Protein AF-A0AAW6YL88-F1 (afdb_monomer)

Secondary structure (DSSP, 8-state):
-PPTT-EEEEEPSEEEEETTEEEEEE--EEEETT--------TTSSHHHHHHHHHTT-SSEEE-TT-------S--TT--TTS-HHHHHHTT-SS-HHHHHHHHHT-

Solvent-accessible surface area (backbone atoms only — not comparable to full-atom values): 7083 Å² total; per-residue (Å²): 132,85,58,72,69,42,72,47,35,36,36,50,59,48,76,46,66,57,97,90,37,83,63,48,72,49,67,67,44,76,46,38,39,89,68,85,85,85,90,83,76,63,87,90,57,41,65,68,54,50,56,51,35,54,69,72,64,69,58,61,62,52,66,46,90,88,65,83,78,88,81,88,70,94,64,71,84,83,62,54,87,92,48,56,74,63,58,62,46,61,76,79,45,94,64,56,66,73,56,52,51,53,57,62,74,71,110

Organism: NCBI:txid197614

Nearest PDB structures (foldseek):
  7nhn-assembly1_0  TM=8.762E-01  e=2.486E-05  Listeria monocytogenes EGD-e
  7nhl-assembly1_0  TM=8.661E-01  e=5.567E-04  Staphylococcus haemolyticus
  3j5s-assembly1_D  TM=6.961E-01  e=9.904E-02  Escherichia coli str. K-12 substr. MG1655
  8edw-assembly1_A  TM=5.441E-01  e=1.948E+00  Homo sapiens
  8zp7-assembly1_D  TM=2.245E-01  e=3.972E+00  Candidatus Cloacimonetes bacterium ADurb.Bin088

Foldseek 3Di:
DDDWFAWQWWFAWDFDDDPNDTLDTDHIDIDTPPDDDDDDDDPSSCPVVVLVCVQVVVTDTDGDPPDDDDDDDPDPPQDDPVDDPLVSAVVPDPDDSVVVVVVVVVD

Radius of gyration: 17.44 Å; Cα contacts (8 Å, |Δi|>4): 99; chains: 1; bounding box: 44×28×47 Å

Sequence (107 aa):
AVKAGKTLLRLEAGEVHVDGRLLFTFPEFKLQAGAKVAIQGRNQAGKTTFLSQLFHRQLPGYYMENLNIGYFRQNFDQLHLNKSILENISEESLQSDDLIHRVLAAL

pLDDT: mean 90.44, std 6.83, range [62.53, 97.62]

Structure (mmCIF, N/CA/C/O backbone):
data_AF-A0AAW6YL88-F1
#
_entry.id   AF-A0AAW6YL88-F1
#
loop_
_atom_site.group_PDB
_atom_site.id
_atom_site.type_symbol
_atom_site.label_atom_id
_atom_site.label_alt_id
_atom_site.label_comp_id
_atom_site.label_asym_id
_atom_site.label_entity_id
_atom_site.label_seq_id
_atom_site.pdbx_PDB_ins_code
_atom_site.Cartn_x
_atom_site.Cartn_y
_atom_site.Cartn_z
_atom_site.occupancy
_atom_site.B_iso_or_equiv
_atom_site.auth_seq_id
_atom_site.auth_comp_id
_atom_site.auth_asym_id
_atom_site.auth_atom_id
_atom_site.pdbx_PDB_model_num
ATOM 1 N N . ALA A 1 1 ? 9.941 -6.874 18.258 1.00 62.53 1 ALA A N 1
ATOM 2 C CA . ALA A 1 1 ? 9.992 -5.714 17.340 1.00 62.53 1 ALA A CA 1
ATOM 3 C C . ALA A 1 1 ? 10.974 -5.996 16.203 1.00 62.53 1 ALA A C 1
ATOM 5 O O . ALA A 1 1 ? 12.025 -6.578 16.458 1.00 62.53 1 ALA A O 1
ATOM 6 N N . VAL A 1 2 ? 10.642 -5.639 14.957 1.00 70.50 2 VAL A N 1
ATOM 7 C CA . VAL A 1 2 ? 11.568 -5.782 13.817 1.00 70.50 2 VAL A CA 1
ATOM 8 C C . VAL A 1 2 ? 12.695 -4.754 13.962 1.00 70.50 2 VAL A C 1
ATOM 10 O O . VAL A 1 2 ? 12.415 -3.572 14.143 1.00 70.50 2 VAL A O 1
ATOM 13 N N . LYS A 1 3 ? 13.963 -5.186 13.903 1.00 74.75 3 LYS A N 1
ATOM 14 C CA . LYS A 1 3 ? 15.117 -4.270 13.951 1.00 74.75 3 LYS A CA 1
ATOM 15 C C . LYS A 1 3 ? 15.085 -3.308 12.756 1.00 74.75 3 LYS A C 1
ATOM 17 O O . LYS A 1 3 ? 14.864 -3.747 11.625 1.00 74.75 3 LYS A O 1
ATOM 22 N N . ALA A 1 4 ? 15.341 -2.023 13.010 1.00 76.31 4 ALA A N 1
ATOM 23 C CA . ALA A 1 4 ? 15.482 -1.011 11.964 1.00 76.31 4 ALA A CA 1
ATOM 24 C C . ALA A 1 4 ? 16.528 -1.449 10.922 1.00 76.31 4 ALA A C 1
ATOM 26 O O . ALA A 1 4 ? 17.530 -2.080 11.263 1.00 76.31 4 ALA A O 1
ATOM 27 N N . GLY A 1 5 ? 16.264 -1.171 9.644 1.00 79.75 5 GLY A N 1
ATOM 28 C CA . GLY A 1 5 ? 17.145 -1.557 8.535 1.00 79.75 5 GLY A CA 1
ATOM 29 C C . GLY A 1 5 ? 16.957 -2.987 8.007 1.00 79.75 5 GLY A C 1
ATOM 30 O O . GLY A 1 5 ? 17.465 -3.300 6.926 1.00 79.75 5 GLY A O 1
ATOM 31 N N . LYS A 1 6 ? 16.180 -3.852 8.683 1.00 91.81 6 LYS A N 1
ATOM 32 C CA . LYS A 1 6 ? 15.816 -5.172 8.137 1.00 91.81 6 LYS A CA 1
ATOM 33 C C . LYS A 1 6 ? 14.961 -4.999 6.878 1.00 91.81 6 LYS A C 1
ATOM 35 O O . LYS A 1 6 ? 13.978 -4.262 6.898 1.00 91.81 6 LYS A O 1
ATOM 40 N N . THR A 1 7 ? 15.312 -5.689 5.796 1.00 94.75 7 THR A N 1
ATOM 41 C CA . THR A 1 7 ? 14.519 -5.704 4.556 1.00 94.75 7 THR A CA 1
ATOM 42 C C . THR A 1 7 ? 13.159 -6.349 4.808 1.00 94.75 7 THR A C 1
ATOM 44 O O . THR A 1 7 ? 13.106 -7.509 5.217 1.00 94.75 7 THR A O 1
ATOM 47 N N . LEU A 1 8 ? 12.076 -5.609 4.566 1.00 96.06 8 LEU A N 1
ATOM 48 C CA . LEU A 1 8 ? 10.700 -6.103 4.656 1.00 96.06 8 LEU A CA 1
ATOM 49 C C . LEU A 1 8 ? 10.255 -6.745 3.345 1.00 96.06 8 LEU A C 1
ATOM 51 O O . LEU A 1 8 ? 9.734 -7.859 3.350 1.00 96.06 8 LEU A O 1
ATOM 55 N N . LEU A 1 9 ? 10.512 -6.051 2.238 1.00 96.44 9 LEU A N 1
ATOM 56 C CA . LEU A 1 9 ? 10.257 -6.533 0.889 1.00 96.44 9 LEU A CA 1
ATOM 57 C C . LEU A 1 9 ? 11.291 -5.980 -0.092 1.00 96.44 9 LEU A C 1
ATOM 59 O O . LEU A 1 9 ? 11.887 -4.920 0.138 1.00 96.44 9 LEU A O 1
ATOM 63 N N . ARG A 1 10 ? 11.500 -6.721 -1.175 1.00 97.44 10 ARG A N 1
ATOM 64 C CA . ARG A 1 10 ? 12.283 -6.325 -2.344 1.00 97.44 10 ARG A CA 1
ATOM 65 C C . ARG A 1 10 ? 11.487 -6.725 -3.576 1.00 97.44 10 ARG A C 1
ATOM 67 O O . ARG A 1 10 ? 11.352 -7.914 -3.829 1.00 97.44 10 ARG A O 1
ATOM 74 N N . LEU A 1 11 ? 10.956 -5.747 -4.292 1.00 97.50 11 LEU A N 1
ATOM 75 C CA . LEU A 1 11 ? 10.261 -5.951 -5.555 1.00 97.50 11 LEU A CA 1
ATOM 76 C C . LEU A 1 11 ? 11.278 -5.959 -6.686 1.00 97.50 11 LEU A C 1
ATOM 78 O O . LEU A 1 11 ? 12.189 -5.129 -6.697 1.00 97.50 11 LEU A O 1
ATOM 82 N N . GLU A 1 12 ? 11.098 -6.869 -7.628 1.00 97.62 12 GLU A N 1
ATOM 83 C CA . GLU A 1 12 ? 11.824 -6.859 -8.894 1.00 97.62 12 GLU A CA 1
ATOM 84 C C . GLU A 1 12 ? 11.259 -5.770 -9.811 1.00 97.62 12 GLU A C 1
ATOM 86 O O . GLU A 1 12 ? 10.124 -5.328 -9.629 1.00 97.62 12 GLU A O 1
ATOM 91 N N . ALA A 1 13 ? 12.048 -5.311 -10.786 1.00 97.25 13 ALA A N 1
ATOM 92 C CA . ALA A 1 13 ? 11.530 -4.396 -11.800 1.00 97.25 13 ALA A CA 1
ATOM 93 C C . ALA A 1 13 ? 10.398 -5.078 -12.578 1.00 97.25 13 ALA A C 1
ATOM 95 O O . ALA A 1 13 ? 10.487 -6.263 -12.899 1.00 97.25 13 ALA A O 1
ATOM 96 N N . GLY A 1 14 ? 9.338 -4.337 -12.883 1.00 95.75 14 GLY A N 1
ATOM 97 C CA . GLY A 1 14 ? 8.150 -4.948 -13.454 1.00 95.75 14 GLY A CA 1
ATOM 98 C C . GLY A 1 14 ? 7.200 -3.976 -14.121 1.00 95.75 14 GLY A C 1
ATOM 99 O O . GLY A 1 14 ? 7.376 -2.754 -14.117 1.00 95.75 14 GLY A O 1
ATOM 100 N N . GLU A 1 15 ? 6.163 -4.568 -14.694 1.00 96.06 15 GLU A N 1
ATOM 101 C CA . GLU A 1 15 ? 5.130 -3.885 -15.453 1.00 96.06 15 GLU A CA 1
ATOM 102 C C . GLU A 1 15 ? 3.769 -4.219 -14.858 1.00 96.06 15 GLU A C 1
ATOM 104 O O . GLU A 1 15 ? 3.459 -5.381 -14.587 1.00 96.06 15 GLU A O 1
ATOM 109 N N . VAL A 1 16 ? 2.936 -3.201 -14.670 1.00 95.00 16 VAL A N 1
ATOM 110 C CA . VAL A 1 16 ? 1.564 -3.378 -14.205 1.00 95.00 16 VAL A CA 1
ATOM 111 C C . VAL A 1 16 ? 0.618 -3.141 -15.365 1.00 95.00 16 VAL A C 1
ATOM 113 O O . VAL A 1 16 ? 0.602 -2.062 -15.961 1.00 95.00 16 VAL A O 1
ATOM 116 N N . HIS A 1 17 ? -0.194 -4.154 -15.649 1.00 94.06 17 HIS A N 1
ATOM 117 C CA . HIS A 1 17 ? -1.221 -4.121 -16.679 1.00 94.06 17 HIS A CA 1
ATOM 118 C C . HIS A 1 17 ? -2.617 -4.080 -16.049 1.00 94.06 17 HIS A C 1
ATOM 120 O O . HIS A 1 17 ? -2.869 -4.738 -15.040 1.00 94.06 17 HIS A O 1
ATOM 126 N N . VAL A 1 18 ? -3.531 -3.325 -16.658 1.00 91.00 18 VAL A N 1
ATOM 127 C CA . VAL A 1 18 ? -4.965 -3.312 -16.329 1.00 91.00 18 VAL A CA 1
ATOM 128 C C . VAL A 1 18 ? -5.737 -3.443 -17.635 1.00 91.00 18 VAL A C 1
ATOM 130 O O . VAL A 1 18 ? -5.449 -2.724 -18.590 1.00 91.00 18 VAL A O 1
ATOM 133 N N . ASP A 1 19 ? -6.665 -4.398 -17.700 1.00 91.75 19 ASP A N 1
ATOM 134 C CA . ASP A 1 19 ? -7.459 -4.706 -18.900 1.00 91.75 19 ASP A CA 1
ATOM 135 C C . ASP A 1 19 ? -6.604 -4.897 -20.168 1.00 91.75 19 ASP A C 1
ATOM 137 O O . ASP A 1 19 ? -6.918 -4.411 -21.254 1.00 91.75 19 ASP A O 1
ATOM 141 N N . GLY A 1 20 ? -5.457 -5.569 -20.013 1.00 91.62 20 GLY A N 1
ATOM 142 C CA . GLY A 1 20 ? -4.511 -5.836 -21.101 1.00 91.62 20 GLY A CA 1
ATOM 143 C C . GLY A 1 20 ? -3.685 -4.629 -21.561 1.00 91.62 20 GLY A C 1
ATOM 144 O O . GLY A 1 20 ? -2.899 -4.759 -22.495 1.00 91.62 20 GLY A O 1
ATOM 145 N N . ARG A 1 21 ? -3.820 -3.460 -20.922 1.00 93.69 21 ARG A N 1
ATOM 146 C CA . ARG A 1 21 ? -3.034 -2.258 -21.233 1.00 93.69 21 ARG A CA 1
ATOM 147 C C . ARG A 1 21 ? -1.959 -2.026 -20.184 1.00 93.69 21 ARG A C 1
ATOM 149 O O . ARG A 1 21 ? -2.235 -2.125 -18.989 1.00 93.69 21 ARG A O 1
ATOM 156 N N . LEU A 1 22 ? -0.758 -1.667 -20.632 1.00 94.94 22 LEU A N 1
ATOM 157 C CA . LEU A 1 22 ? 0.313 -1.217 -19.747 1.00 94.94 22 LEU A CA 1
ATOM 158 C C . LEU A 1 22 ? -0.127 0.069 -19.035 1.00 94.94 22 LEU A C 1
ATOM 160 O O . LEU A 1 22 ? -0.388 1.083 -19.683 1.00 94.94 22 LEU A O 1
ATOM 164 N N . LEU A 1 23 ? -0.212 0.018 -17.707 1.00 95.56 23 LEU A N 1
ATOM 165 C CA . LEU A 1 23 ? -0.567 1.166 -16.877 1.00 95.56 23 LEU A CA 1
ATOM 166 C C . LEU A 1 23 ? 0.686 1.936 -16.443 1.00 95.56 23 LEU A C 1
ATOM 168 O O . LEU A 1 23 ? 0.723 3.159 -16.558 1.00 95.56 23 LEU A O 1
ATOM 172 N N . PHE A 1 24 ? 1.703 1.224 -15.950 1.00 95.19 24 PHE A N 1
ATOM 173 C CA . PHE A 1 24 ? 3.016 1.781 -15.618 1.00 95.19 24 PHE A CA 1
ATOM 174 C C . PHE A 1 24 ? 4.079 0.681 -15.500 1.00 95.19 24 PHE A C 1
ATOM 176 O O . PHE A 1 24 ? 3.768 -0.488 -15.262 1.00 95.19 24 PHE A O 1
ATOM 183 N N . THR A 1 25 ? 5.343 1.084 -15.601 1.00 95.81 25 THR A N 1
ATOM 184 C CA . THR A 1 25 ? 6.516 0.273 -15.254 1.00 95.81 25 THR A CA 1
ATOM 185 C C . THR A 1 25 ? 7.145 0.804 -13.970 1.00 95.81 25 THR A C 1
ATOM 187 O O . THR A 1 25 ? 7.031 1.994 -13.664 1.00 95.81 25 THR A O 1
ATOM 190 N N . PHE A 1 26 ? 7.830 -0.047 -13.213 1.00 95.00 26 PHE A N 1
ATOM 191 C CA . PHE A 1 26 ? 8.535 0.363 -12.000 1.00 95.00 26 PHE A CA 1
ATOM 192 C C . PHE A 1 26 ? 9.900 -0.334 -11.883 1.00 95.00 26 PHE A C 1
ATOM 194 O O . PHE A 1 26 ? 10.057 -1.461 -12.358 1.00 95.00 26 PHE A O 1
ATOM 201 N N . PRO A 1 27 ? 10.908 0.336 -11.293 1.00 96.00 27 PRO A N 1
ATOM 202 C CA . PRO A 1 27 ? 12.232 -0.245 -11.104 1.00 96.00 27 PRO A CA 1
ATOM 203 C C . PRO A 1 27 ? 12.244 -1.229 -9.931 1.00 96.00 27 PRO A C 1
ATOM 205 O O . PRO A 1 27 ? 11.283 -1.325 -9.169 1.00 96.00 27 PRO A O 1
ATOM 208 N N . GLU A 1 28 ? 13.379 -1.900 -9.732 1.00 96.94 28 GLU A N 1
ATOM 209 C CA . GLU A 1 28 ? 13.616 -2.638 -8.492 1.00 96.94 28 GLU A CA 1
ATOM 210 C C . GLU A 1 28 ? 13.430 -1.706 -7.281 1.00 96.94 28 GLU A C 1
ATOM 212 O O . GLU A 1 28 ? 13.948 -0.585 -7.248 1.00 96.94 28 GLU A O 1
ATOM 217 N N . PHE A 1 29 ? 12.688 -2.170 -6.277 1.00 94.69 29 PHE A N 1
ATOM 218 C CA . PHE A 1 29 ? 12.358 -1.379 -5.097 1.00 94.69 29 PHE A CA 1
ATOM 219 C C . PHE A 1 29 ? 12.571 -2.181 -3.820 1.00 94.69 29 PHE A C 1
ATOM 221 O O . PHE A 1 29 ? 12.109 -3.310 -3.689 1.00 94.69 29 PHE A O 1
ATOM 228 N N . LYS A 1 30 ? 13.225 -1.577 -2.828 1.00 96.12 30 LYS A N 1
ATOM 229 C CA . LYS A 1 30 ? 13.487 -2.199 -1.530 1.00 96.12 30 LYS A CA 1
ATOM 230 C C . LYS A 1 30 ? 12.891 -1.359 -0.411 1.00 96.12 30 LYS A C 1
ATOM 232 O O . LYS A 1 30 ? 13.201 -0.178 -0.287 1.00 96.12 30 LYS A O 1
ATOM 237 N N . LEU A 1 31 ? 12.115 -2.000 0.460 1.00 95.81 31 LEU A N 1
ATOM 238 C CA . LEU A 1 31 ? 11.568 -1.375 1.661 1.00 95.81 31 LEU A CA 1
ATOM 239 C C . LEU A 1 31 ? 12.194 -1.991 2.912 1.00 95.81 31 LEU A C 1
ATOM 241 O O . LEU A 1 31 ? 12.222 -3.213 3.081 1.00 95.81 31 LEU A O 1
ATOM 245 N N . GLN A 1 32 ? 12.684 -1.137 3.806 1.00 95.38 32 GLN A N 1
ATOM 246 C CA . GLN A 1 32 ? 13.284 -1.533 5.078 1.00 95.38 32 GLN A CA 1
ATOM 247 C C . GLN A 1 32 ? 12.397 -1.131 6.256 1.00 95.38 32 GLN A C 1
ATOM 249 O O . GLN A 1 32 ? 11.639 -0.164 6.191 1.00 95.38 32 GLN A O 1
ATOM 254 N N . ALA A 1 33 ? 12.513 -1.866 7.359 1.00 94.50 33 ALA A N 1
ATOM 255 C CA . ALA A 1 33 ? 11.798 -1.564 8.588 1.00 94.50 33 ALA A CA 1
ATOM 256 C C . ALA A 1 33 ? 12.151 -0.158 9.099 1.00 94.50 33 ALA A C 1
ATOM 258 O O . ALA A 1 33 ? 13.330 0.175 9.238 1.00 94.50 33 ALA A O 1
ATOM 259 N N . GLY A 1 34 ? 11.115 0.637 9.384 1.00 92.81 34 GLY A N 1
ATOM 260 C CA . GLY A 1 34 ? 11.226 2.034 9.815 1.00 92.81 34 GLY A CA 1
ATOM 261 C C . GLY A 1 34 ? 11.220 3.061 8.676 1.00 92.81 34 GLY A C 1
ATOM 262 O O . GLY A 1 34 ? 11.152 4.257 8.952 1.00 92.81 34 GLY A O 1
ATOM 263 N N . ALA A 1 35 ? 11.257 2.628 7.412 1.00 93.31 35 ALA A N 1
ATOM 264 C CA . ALA A 1 35 ? 11.194 3.539 6.275 1.00 93.31 35 ALA A CA 1
ATOM 265 C C . ALA A 1 35 ? 9.805 4.187 6.137 1.00 93.31 35 ALA A C 1
ATOM 267 O O . ALA A 1 35 ? 8.776 3.534 6.310 1.00 93.31 35 ALA A O 1
ATOM 268 N N . LYS A 1 36 ? 9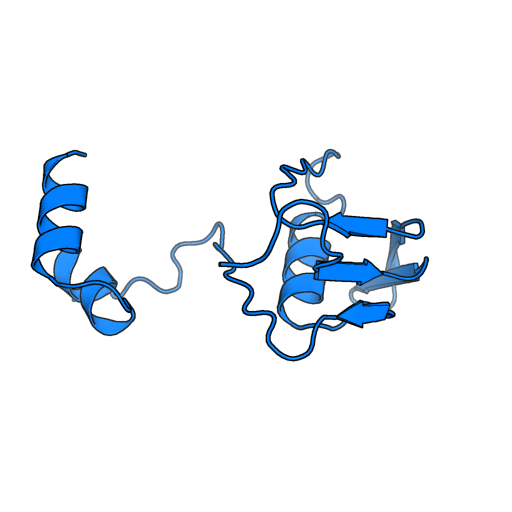.791 5.470 5.759 1.00 94.19 36 LYS A N 1
ATOM 269 C CA . LYS A 1 36 ? 8.598 6.201 5.316 1.00 94.19 36 LYS A CA 1
ATOM 270 C C . LYS A 1 36 ? 8.778 6.519 3.838 1.00 94.19 36 LYS A C 1
ATOM 272 O O . LYS A 1 36 ? 9.745 7.182 3.475 1.00 94.19 36 LYS A O 1
ATOM 277 N N . VAL A 1 37 ? 7.879 6.022 2.995 1.00 93.25 37 VAL A N 1
ATOM 278 C CA . VAL A 1 37 ? 7.981 6.145 1.536 1.00 93.25 37 VAL A CA 1
ATOM 279 C C . VAL A 1 37 ? 6.737 6.838 1.003 1.00 93.25 37 VAL A C 1
ATOM 281 O O . VAL A 1 37 ? 5.623 6.506 1.402 1.00 93.25 37 VAL A O 1
ATOM 284 N N . ALA A 1 38 ? 6.936 7.795 0.099 1.00 94.75 38 ALA A N 1
ATOM 285 C CA . ALA A 1 38 ? 5.866 8.469 -0.619 1.00 94.75 38 ALA A CA 1
ATOM 286 C C . ALA A 1 38 ? 5.870 8.030 -2.086 1.00 94.75 38 ALA A C 1
ATOM 288 O O . ALA A 1 38 ? 6.919 8.010 -2.728 1.00 94.75 38 ALA A O 1
ATOM 289 N N . ILE A 1 39 ? 4.691 7.713 -2.621 1.00 92.81 39 ILE A N 1
ATOM 290 C CA . ILE A 1 39 ? 4.493 7.457 -4.050 1.00 92.81 39 ILE A CA 1
ATOM 291 C C . ILE A 1 39 ? 3.908 8.721 -4.670 1.00 92.81 39 ILE A C 1
ATOM 293 O O . ILE A 1 39 ? 2.826 9.166 -4.285 1.00 92.81 39 ILE A O 1
ATOM 297 N N . GLN A 1 40 ? 4.615 9.291 -5.641 1.00 93.81 40 GLN A N 1
ATOM 298 C CA . GLN A 1 40 ? 4.213 10.515 -6.327 1.00 93.81 40 GLN A CA 1
ATOM 299 C C . GLN A 1 40 ? 3.883 10.241 -7.792 1.00 93.81 40 GLN A C 1
ATOM 301 O O . GLN A 1 40 ? 4.429 9.339 -8.418 1.00 93.81 40 GLN A O 1
ATOM 306 N N . GLY A 1 41 ? 2.954 11.022 -8.333 1.00 92.88 41 GLY A N 1
ATOM 307 C CA . GLY A 1 41 ? 2.507 10.907 -9.717 1.00 92.88 41 GLY A CA 1
ATOM 308 C C . GLY A 1 41 ? 1.133 11.531 -9.910 1.00 92.88 41 GLY A C 1
ATOM 309 O O . GLY A 1 41 ? 0.400 11.762 -8.942 1.00 92.88 41 GLY A O 1
ATOM 310 N N . ARG A 1 42 ? 0.756 11.779 -11.166 1.00 94.56 42 ARG A N 1
ATOM 311 C CA . ARG A 1 42 ? -0.552 12.348 -11.527 1.00 94.56 42 ARG A CA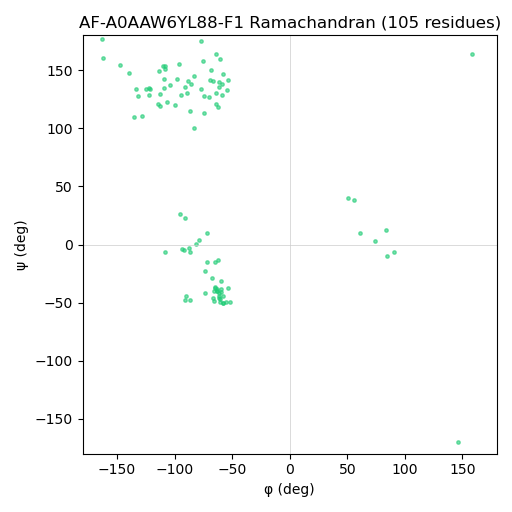 1
ATOM 312 C C . ARG A 1 42 ? -1.707 11.452 -11.066 1.00 94.56 42 ARG A C 1
ATOM 314 O O . ARG A 1 42 ? -1.533 10.260 -10.786 1.00 94.56 42 ARG A O 1
ATOM 321 N N . ASN A 1 43 ? -2.904 12.019 -10.959 1.00 91.69 43 ASN A N 1
ATOM 322 C CA . ASN A 1 43 ? -4.114 11.217 -10.767 1.00 91.69 43 ASN A CA 1
ATOM 323 C C . ASN A 1 43 ? -4.265 10.215 -11.919 1.00 91.69 43 ASN A C 1
ATOM 325 O O . ASN A 1 43 ? -3.811 10.478 -13.028 1.00 91.69 43 ASN A O 1
ATOM 329 N N . GLN A 1 44 ? -4.819 9.039 -11.613 1.00 89.25 44 GLN A N 1
ATOM 330 C CA . GLN A 1 44 ? -4.905 7.887 -12.523 1.00 89.25 44 GLN A CA 1
ATOM 331 C C . GLN A 1 44 ? -3.567 7.301 -13.026 1.00 89.25 44 GLN A C 1
ATOM 333 O O . GLN A 1 44 ? -3.585 6.377 -13.825 1.00 89.25 44 GLN A O 1
ATOM 338 N N . ALA A 1 45 ? -2.407 7.706 -12.494 1.00 93.56 45 ALA A N 1
ATOM 339 C CA . ALA A 1 45 ? -1.115 7.086 -12.835 1.00 93.56 45 ALA A CA 1
ATOM 340 C C . ALA A 1 45 ? -0.909 5.660 -12.261 1.00 93.56 45 ALA A C 1
ATOM 342 O O . ALA A 1 45 ? 0.206 5.158 -12.250 1.00 93.56 45 ALA A O 1
ATOM 343 N N . GLY A 1 46 ? -1.950 5.031 -11.704 1.00 94.19 46 GLY A N 1
ATOM 344 C CA . GLY A 1 46 ? -1.873 3.673 -11.152 1.00 94.19 46 GLY A CA 1
ATOM 345 C C . GLY A 1 46 ? -1.358 3.544 -9.716 1.00 94.19 46 GLY A C 1
ATOM 346 O O . GLY A 1 46 ? -1.120 2.433 -9.260 1.00 94.19 46 GLY A O 1
ATOM 347 N N . LYS A 1 47 ? -1.252 4.639 -8.951 1.00 95.56 47 LYS A N 1
ATOM 348 C CA . LYS A 1 47 ? -0.816 4.606 -7.535 1.00 95.56 47 LYS A CA 1
ATOM 349 C C . LYS A 1 47 ? -1.661 3.662 -6.668 1.00 95.56 47 LYS A C 1
ATOM 351 O O . LYS A 1 47 ? -1.121 2.827 -5.949 1.00 95.56 47 LYS A O 1
ATOM 356 N N . THR A 1 48 ? -2.987 3.779 -6.754 1.00 94.06 48 THR A N 1
ATOM 357 C CA . THR A 1 48 ? -3.916 2.907 -6.016 1.00 94.06 48 THR A CA 1
ATOM 358 C C . THR A 1 48 ? -3.774 1.454 -6.462 1.00 94.06 48 THR A C 1
ATOM 360 O O . THR A 1 48 ? -3.743 0.565 -5.615 1.00 94.06 48 THR A O 1
ATOM 363 N N . THR A 1 49 ? -3.604 1.217 -7.768 1.00 94.81 49 THR A N 1
ATOM 364 C CA . THR A 1 49 ? -3.344 -0.112 -8.338 1.00 94.81 49 THR A CA 1
ATOM 365 C C . THR A 1 49 ? -2.052 -0.711 -7.792 1.00 94.81 49 THR A C 1
ATOM 367 O O . THR A 1 49 ? -2.068 -1.846 -7.334 1.00 94.81 49 THR A O 1
ATOM 370 N N . PHE A 1 50 ? -0.959 0.057 -7.753 1.00 95.31 50 PHE A N 1
ATOM 371 C CA . PHE A 1 50 ? 0.320 -0.386 -7.199 1.00 95.31 50 PHE A CA 1
ATOM 372 C C . PHE A 1 50 ? 0.187 -0.810 -5.735 1.00 95.31 50 PHE A C 1
ATOM 374 O O . PHE A 1 50 ? 0.593 -1.909 -5.371 1.00 95.31 50 PHE A O 1
ATOM 381 N N . LEU A 1 51 ? -0.424 0.037 -4.898 1.00 95.12 51 LEU A N 1
ATOM 382 C CA . LEU A 1 51 ? -0.624 -0.273 -3.480 1.00 95.12 51 LEU A CA 1
ATOM 383 C C . LEU A 1 51 ? -1.530 -1.494 -3.281 1.00 95.12 51 LEU A C 1
ATOM 385 O O . LEU A 1 51 ? -1.260 -2.313 -2.407 1.00 95.12 51 LEU A O 1
ATOM 389 N N . SER A 1 52 ? -2.571 -1.639 -4.105 1.00 94.50 52 SER A N 1
ATOM 390 C CA . SER A 1 52 ? -3.465 -2.797 -4.063 1.00 94.50 52 SER A CA 1
ATOM 391 C C . SER A 1 52 ? -2.739 -4.087 -4.450 1.00 94.50 52 SER A C 1
ATOM 393 O O . SER A 1 52 ? -2.805 -5.069 -3.714 1.00 94.50 52 SER A O 1
ATOM 395 N N . GLN A 1 53 ? -1.985 -4.094 -5.552 1.00 95.19 53 GLN A N 1
ATOM 396 C CA . GLN A 1 53 ? -1.207 -5.264 -5.969 1.00 95.19 53 GLN A CA 1
ATOM 397 C C . GLN A 1 53 ? -0.101 -5.605 -4.965 1.00 95.19 53 GLN A C 1
ATOM 399 O O . GLN A 1 53 ? 0.133 -6.779 -4.683 1.00 95.19 53 GLN A O 1
ATOM 404 N N . LEU A 1 54 ? 0.540 -4.596 -4.366 1.00 95.31 54 LEU A N 1
ATOM 405 C CA . LEU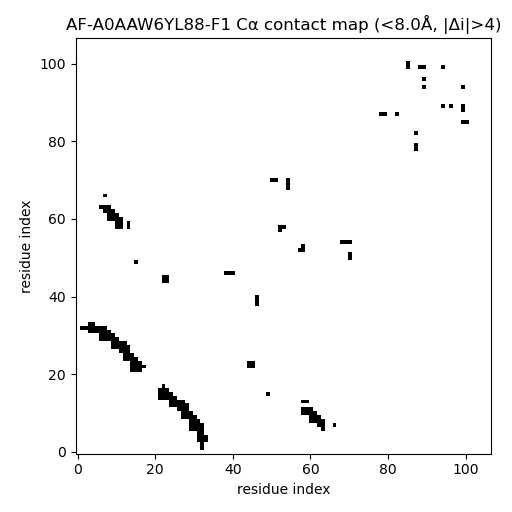 A 1 54 ? 1.522 -4.788 -3.301 1.00 95.31 54 LEU A CA 1
ATOM 406 C C . LEU A 1 54 ? 0.899 -5.466 -2.073 1.00 95.31 54 LEU A C 1
ATOM 408 O O . LEU A 1 54 ? 1.480 -6.414 -1.546 1.00 95.31 54 LEU A O 1
ATOM 412 N N . PHE A 1 55 ? -0.277 -5.001 -1.641 1.00 95.12 55 PHE A N 1
ATOM 413 C CA . PHE A 1 55 ? -1.020 -5.576 -0.519 1.00 95.12 55 PHE A CA 1
ATOM 414 C C . PHE A 1 55 ? -1.408 -7.039 -0.776 1.00 95.12 55 PHE A C 1
ATOM 416 O O . PHE A 1 55 ? -1.178 -7.889 0.081 1.00 95.12 55 PHE A O 1
ATOM 423 N N . HIS A 1 56 ? -1.902 -7.353 -1.977 1.00 94.94 56 HIS A N 1
ATOM 424 C CA . HIS A 1 56 ? -2.251 -8.723 -2.375 1.00 94.94 56 HIS A CA 1
ATOM 425 C C . HIS A 1 56 ? -1.041 -9.581 -2.786 1.00 94.94 56 HIS A C 1
ATOM 427 O O . HIS A 1 56 ? -1.228 -10.718 -3.214 1.00 94.94 56 HIS A O 1
ATOM 433 N N . ARG A 1 57 ? 0.193 -9.063 -2.670 1.00 94.94 57 ARG A N 1
ATOM 434 C CA . ARG A 1 57 ? 1.442 -9.755 -3.045 1.00 94.94 57 ARG A CA 1
ATOM 435 C C . ARG A 1 57 ? 1.466 -10.238 -4.504 1.00 94.94 57 ARG A C 1
ATOM 437 O O . ARG A 1 57 ? 1.975 -11.310 -4.807 1.00 94.94 57 ARG A O 1
ATOM 444 N N . GLN A 1 58 ? 0.908 -9.434 -5.403 1.00 95.31 58 GLN A N 1
ATOM 445 C CA . GLN A 1 58 ? 0.842 -9.707 -6.844 1.00 95.31 58 GLN A CA 1
ATOM 446 C C . GLN A 1 58 ? 2.029 -9.127 -7.624 1.00 95.31 58 GLN A C 1
ATOM 448 O O . GLN A 1 58 ? 2.140 -9.349 -8.826 1.00 95.31 58 GLN A O 1
ATOM 453 N N . LEU A 1 59 ? 2.909 -8.374 -6.959 1.00 95.56 59 LEU A N 1
ATOM 454 C CA . LEU A 1 59 ? 4.132 -7.853 -7.562 1.00 95.56 59 LEU A CA 1
ATOM 455 C C . LEU A 1 59 ? 5.272 -8.861 -7.343 1.00 95.56 59 LEU A C 1
ATOM 457 O O . LEU A 1 59 ? 5.410 -9.377 -6.232 1.00 95.56 59 LEU A O 1
ATOM 461 N N . PRO A 1 60 ? 6.093 -9.157 -8.363 1.00 95.31 60 PRO A N 1
ATOM 462 C CA . PRO A 1 60 ? 7.182 -10.114 -8.232 1.00 95.31 60 PRO A CA 1
ATOM 463 C C . PRO A 1 60 ? 8.253 -9.599 -7.270 1.00 95.31 60 PRO A C 1
ATOM 465 O O . PRO A 1 60 ? 8.607 -8.416 -7.262 1.00 95.31 60 PRO A O 1
ATOM 468 N N . GLY A 1 61 ? 8.786 -10.508 -6.459 1.00 95.94 61 GLY A N 1
ATOM 469 C CA . GLY A 1 61 ? 9.899 -10.222 -5.573 1.00 95.94 61 GLY A CA 1
ATOM 470 C C . GLY A 1 61 ? 9.843 -10.983 -4.257 1.00 95.94 61 GLY A C 1
ATOM 471 O O . GLY A 1 61 ? 9.043 -11.891 -4.038 1.00 95.94 61 GLY A O 1
ATOM 472 N N . TYR A 1 62 ? 10.727 -10.584 -3.353 1.00 96.69 62 TYR A N 1
ATOM 473 C CA . TYR A 1 62 ? 10.830 -11.138 -2.016 1.00 96.69 62 TYR A CA 1
ATOM 474 C C . TYR A 1 62 ? 9.929 -10.382 -1.039 1.00 96.69 62 TYR A C 1
ATOM 476 O O . TYR A 1 62 ? 10.029 -9.160 -0.892 1.00 96.69 62 TYR A O 1
ATOM 484 N N . TYR A 1 63 ? 9.140 -11.137 -0.282 1.00 97.12 63 TYR A N 1
ATOM 485 C CA . TYR A 1 63 ? 8.395 -10.668 0.878 1.00 97.12 63 TYR A CA 1
ATOM 486 C C . TYR A 1 63 ? 8.830 -11.483 2.090 1.00 97.12 63 TYR A C 1
ATOM 488 O O . TYR A 1 63 ? 8.883 -12.709 2.022 1.00 97.12 63 TYR A O 1
ATOM 496 N N . MET A 1 64 ? 9.108 -10.830 3.217 1.00 95.38 64 MET A N 1
ATOM 497 C CA . MET A 1 64 ? 9.399 -11.554 4.456 1.00 95.38 64 MET A CA 1
ATOM 498 C C . MET A 1 64 ? 8.219 -12.466 4.847 1.00 95.38 64 MET A C 1
ATOM 500 O O . MET A 1 64 ? 7.063 -12.046 4.766 1.00 95.38 64 MET A O 1
ATOM 504 N N . GLU A 1 65 ? 8.513 -13.690 5.301 1.00 90.69 65 GLU A N 1
ATOM 505 C CA . GLU A 1 65 ? 7.511 -14.728 5.613 1.00 90.69 65 GLU A CA 1
ATOM 506 C C . GLU A 1 65 ? 6.405 -14.221 6.552 1.00 90.69 65 GLU A C 1
ATOM 508 O O . GLU A 1 65 ? 5.226 -14.301 6.228 1.00 90.69 65 GLU A O 1
ATOM 513 N N . ASN A 1 66 ? 6.782 -13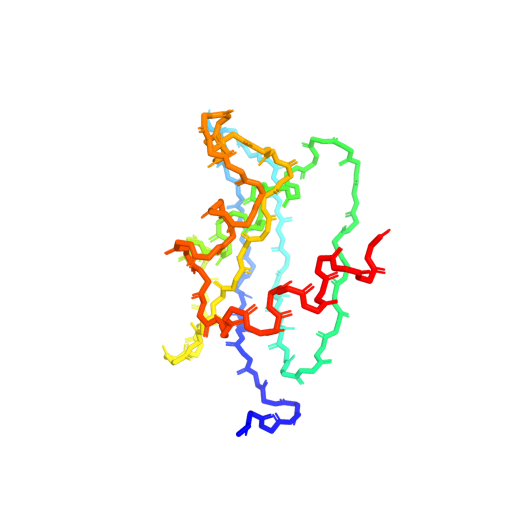.575 7.659 1.00 89.38 66 ASN A N 1
ATOM 514 C CA . ASN A 1 66 ? 5.844 -13.066 8.668 1.00 89.38 66 ASN A CA 1
ATOM 515 C C . ASN A 1 66 ? 5.472 -11.585 8.467 1.00 89.38 66 ASN A C 1
ATOM 517 O O . ASN A 1 66 ? 5.191 -10.868 9.430 1.00 89.38 66 ASN A O 1
ATOM 521 N N . LEU A 1 67 ? 5.538 -11.083 7.231 1.00 92.81 67 LEU A N 1
ATOM 522 C CA . LEU A 1 67 ? 5.145 -9.709 6.922 1.00 92.81 67 LEU A CA 1
ATOM 523 C C . LEU A 1 67 ? 3.616 -9.572 6.941 1.00 92.81 67 LEU A C 1
ATOM 525 O O . LEU A 1 67 ? 2.934 -10.092 6.062 1.00 92.81 67 LEU A O 1
ATOM 529 N N . ASN A 1 68 ? 3.083 -8.817 7.897 1.00 90.75 68 ASN A N 1
ATOM 530 C CA . ASN A 1 68 ? 1.690 -8.378 7.863 1.00 90.75 68 ASN A CA 1
ATOM 531 C C . ASN A 1 68 ? 1.611 -6.976 7.237 1.00 90.75 68 ASN A C 1
ATOM 533 O O . ASN A 1 68 ? 2.358 -6.080 7.637 1.00 90.75 68 ASN A O 1
ATOM 537 N N . ILE A 1 69 ? 0.745 -6.801 6.239 1.00 92.50 69 ILE A N 1
ATOM 538 C CA . ILE A 1 69 ? 0.557 -5.538 5.518 1.00 92.50 69 ILE A CA 1
ATOM 539 C C . ILE A 1 69 ? -0.8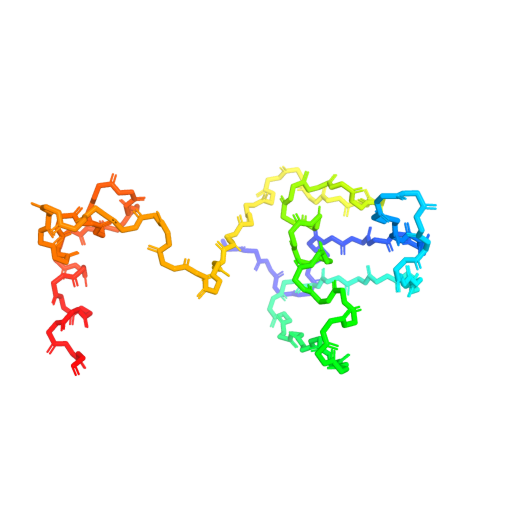58 -5.049 5.818 1.00 92.50 69 ILE A C 1
AT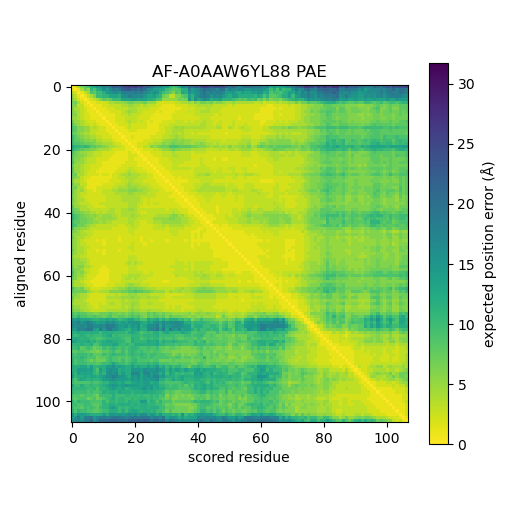OM 541 O O . ILE A 1 69 ? -1.817 -5.743 5.512 1.00 92.50 69 ILE A O 1
ATOM 545 N N . GLY A 1 70 ? -0.989 -3.852 6.390 1.00 91.06 70 GLY A N 1
ATOM 546 C CA . GLY A 1 70 ? -2.272 -3.152 6.481 1.00 91.06 70 GLY A CA 1
ATOM 547 C C . GLY A 1 70 ? -2.502 -2.289 5.241 1.00 91.06 70 GLY A C 1
ATOM 548 O O . GLY A 1 70 ? -1.564 -1.656 4.752 1.00 91.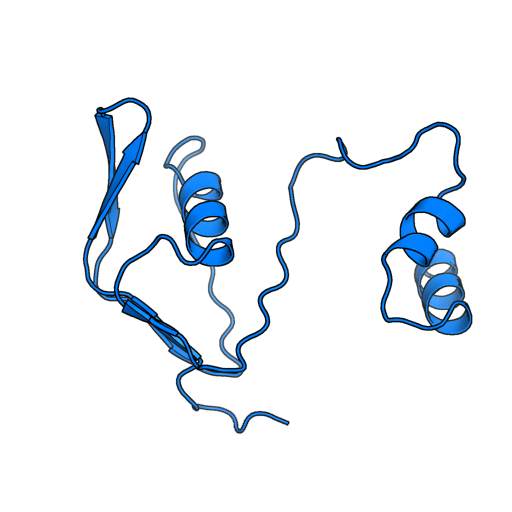06 70 GLY A O 1
ATOM 549 N N . TYR A 1 71 ? -3.736 -2.240 4.737 1.00 90.94 71 TYR A N 1
ATOM 550 C CA . TYR A 1 71 ? -4.096 -1.440 3.566 1.00 90.94 71 TYR A CA 1
ATOM 551 C C . TYR A 1 71 ? -5.299 -0.548 3.857 1.00 90.94 71 TYR A C 1
ATOM 553 O O . TYR A 1 71 ? -6.422 -1.024 3.997 1.00 90.94 71 TYR A O 1
ATOM 561 N N . PHE A 1 72 ? -5.052 0.760 3.929 1.00 87.62 72 PHE A N 1
ATOM 562 C CA . PHE A 1 72 ? -6.097 1.761 4.102 1.00 87.62 72 PHE A CA 1
ATOM 563 C C . PHE A 1 72 ? -6.658 2.169 2.736 1.00 87.62 72 PHE A C 1
ATOM 565 O O . PHE A 1 72 ? -5.942 2.731 1.900 1.00 87.62 72 PHE A O 1
ATOM 572 N N . ARG A 1 73 ? -7.935 1.859 2.496 1.00 83.50 73 ARG A N 1
ATOM 573 C CA . ARG A 1 73 ? -8.640 2.196 1.254 1.00 83.50 73 ARG A CA 1
ATOM 574 C C . ARG A 1 73 ? -9.160 3.632 1.318 1.00 83.50 73 ARG A C 1
ATOM 576 O O . ARG A 1 73 ? -9.554 4.107 2.373 1.00 83.50 73 ARG A O 1
ATOM 583 N N . GLN A 1 74 ? -9.162 4.321 0.176 1.00 78.81 74 GLN A N 1
ATOM 584 C CA . GLN A 1 74 ? -9.677 5.696 0.084 1.00 78.81 74 GLN A CA 1
ATOM 585 C C . GLN A 1 74 ? -11.208 5.768 0.139 1.00 78.81 74 GLN A C 1
ATOM 587 O O . GLN A 1 74 ? -11.747 6.814 0.486 1.00 78.81 74 GLN A O 1
ATOM 592 N N . ASN A 1 75 ? -11.896 4.675 -0.197 1.00 79.62 75 ASN A N 1
ATOM 593 C CA . ASN A 1 75 ? -13.351 4.626 -0.197 1.00 79.62 75 ASN A CA 1
ATOM 594 C C . ASN A 1 75 ? -13.871 4.001 1.097 1.00 79.62 75 ASN A C 1
ATOM 596 O O . ASN A 1 75 ? -13.322 3.011 1.580 1.00 79.62 75 ASN A O 1
ATOM 600 N N . PHE A 1 76 ? -14.985 4.540 1.585 1.00 75.88 76 PHE A N 1
ATOM 601 C CA . PHE A 1 76 ? -15.688 4.082 2.782 1.00 75.88 76 PHE A CA 1
ATOM 602 C C . PHE A 1 76 ? -16.759 3.025 2.483 1.00 75.88 76 PHE A C 1
ATOM 604 O O . PHE A 1 76 ? -17.681 2.838 3.268 1.00 75.88 76 PHE A O 1
ATOM 611 N N . ASP A 1 77 ? -16.634 2.314 1.361 1.00 73.00 77 ASP A N 1
ATOM 612 C CA . ASP A 1 77 ? -17.623 1.327 0.902 1.00 73.00 77 ASP A CA 1
ATOM 613 C C . ASP A 1 77 ? -17.796 0.150 1.888 1.00 73.00 77 ASP A C 1
ATOM 615 O O . ASP A 1 77 ? -18.741 -0.622 1.777 1.00 73.00 77 ASP A O 1
ATOM 619 N N . GLN A 1 78 ? -16.884 0.011 2.856 1.00 73.50 78 GLN A N 1
ATOM 620 C CA . GLN A 1 78 ? -16.931 -0.990 3.924 1.00 73.50 78 GLN A CA 1
ATOM 621 C C . GLN A 1 78 ? -17.743 -0.545 5.154 1.00 73.50 78 GLN A C 1
ATOM 623 O O . GLN A 1 78 ? -17.947 -1.349 6.055 1.00 73.50 78 GLN A O 1
ATOM 628 N N . LEU A 1 79 ? -18.212 0.708 5.217 1.00 82.12 79 LEU A N 1
ATOM 629 C CA . LEU A 1 79 ? -18.999 1.180 6.355 1.00 82.12 79 LEU A CA 1
ATOM 630 C C . LEU A 1 79 ? -20.426 0.625 6.319 1.00 82.12 79 LEU A C 1
ATOM 632 O O . LEU A 1 79 ? -21.183 0.810 5.364 1.00 82.12 79 LEU A O 1
ATOM 636 N N . HIS A 1 80 ? -20.830 0.023 7.428 1.00 85.12 80 HIS A N 1
ATOM 637 C CA . HIS A 1 80 ? -22.199 -0.373 7.695 1.00 85.12 80 HIS A CA 1
ATOM 638 C C . HIS A 1 80 ? -22.978 0.829 8.231 1.00 85.12 80 HIS A C 1
ATOM 640 O O . HIS A 1 80 ? -22.895 1.166 9.411 1.00 85.12 80 HIS A O 1
ATOM 646 N N . LEU A 1 81 ? -23.753 1.478 7.357 1.00 88.31 81 LEU A N 1
ATOM 647 C CA . LEU A 1 81 ? -24.510 2.699 7.682 1.00 88.31 81 LEU A CA 1
ATOM 648 C C . LEU A 1 81 ? -25.616 2.493 8.731 1.00 88.31 81 LEU A C 1
ATOM 650 O O . LEU A 1 81 ? -26.137 3.458 9.279 1.00 88.31 81 LEU A O 1
ATOM 654 N N . ASN A 1 82 ? -25.989 1.243 9.000 1.00 92.12 82 ASN 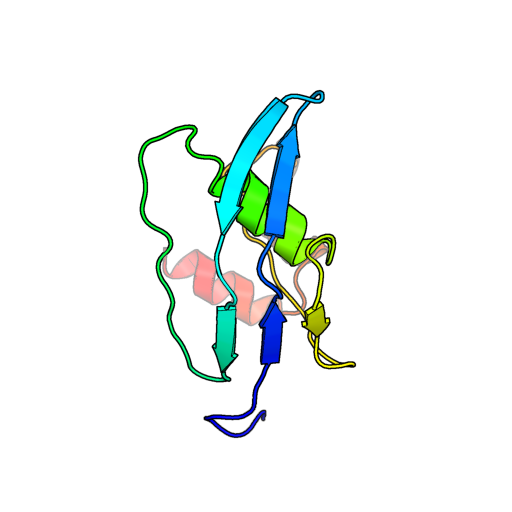A N 1
ATOM 655 C CA . ASN A 1 82 ? -26.923 0.862 10.056 1.00 92.12 82 ASN A CA 1
ATOM 656 C C . ASN A 1 82 ? -26.244 0.634 11.419 1.00 92.12 82 ASN A C 1
ATOM 658 O O . ASN A 1 82 ? -26.943 0.341 12.386 1.00 92.12 82 ASN A O 1
ATOM 662 N N . LYS A 1 83 ? -24.914 0.732 11.489 1.00 91.44 83 LYS A N 1
ATOM 663 C CA . LYS A 1 83 ? -24.117 0.598 12.710 1.00 91.44 83 LYS A CA 1
ATOM 664 C C . LYS A 1 83 ? -23.559 1.960 13.118 1.00 91.44 83 LYS A C 1
ATOM 666 O O . LYS A 1 83 ? -23.293 2.824 12.283 1.00 91.44 83 LYS A O 1
ATOM 671 N N . SER A 1 84 ? -23.349 2.145 14.412 1.00 90.69 84 SER A N 1
ATOM 672 C CA . SER A 1 84 ? -22.602 3.276 14.954 1.00 90.69 84 SER A CA 1
ATOM 673 C C . SER A 1 84 ? -21.135 3.245 14.506 1.00 90.69 84 SER A C 1
ATOM 675 O O . SER A 1 84 ? -20.612 2.230 14.037 1.00 90.69 84 SER A O 1
ATOM 677 N N . ILE A 1 85 ? -20.440 4.373 14.662 1.00 88.6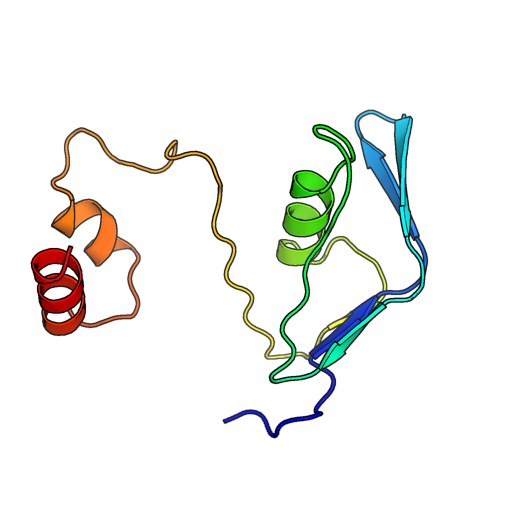2 85 ILE A N 1
ATOM 678 C CA . ILE A 1 85 ? -19.003 4.476 14.361 1.00 88.62 85 ILE A CA 1
ATOM 679 C C . ILE A 1 85 ? -18.202 3.485 15.216 1.00 88.62 85 ILE A C 1
ATOM 681 O O . ILE A 1 85 ? -17.293 2.837 14.708 1.00 88.62 85 ILE A O 1
ATOM 685 N N . LEU A 1 86 ? -18.564 3.349 16.496 1.00 88.62 86 LEU A N 1
ATOM 686 C CA . LEU A 1 86 ? -17.910 2.422 17.415 1.00 88.62 86 LEU A CA 1
ATOM 687 C C . LEU A 1 86 ? -18.046 0.979 16.926 1.00 88.62 86 LEU A C 1
ATOM 689 O O . LEU A 1 86 ? -17.044 0.289 16.807 1.00 88.62 86 LEU A O 1
ATOM 693 N N . GLU A 1 87 ? -19.259 0.553 16.572 1.00 89.50 87 GLU A N 1
ATOM 694 C CA . GLU A 1 87 ? -19.515 -0.802 16.064 1.00 89.50 87 GLU A CA 1
ATOM 695 C C . GLU A 1 87 ? -18.758 -1.080 14.759 1.00 89.50 87 GLU A C 1
ATOM 697 O O . GLU A 1 87 ? -18.159 -2.142 14.620 1.00 89.50 87 GLU A O 1
ATOM 702 N N . ASN A 1 88 ? -18.710 -0.113 13.833 1.00 88.56 88 ASN A N 1
ATOM 703 C CA . ASN A 1 88 ? -17.934 -0.246 12.593 1.00 88.56 88 ASN A CA 1
ATOM 704 C C . ASN A 1 88 ? -16.432 -0.458 12.848 1.00 88.56 88 ASN A C 1
ATOM 706 O O . ASN A 1 88 ? -15.762 -1.096 12.042 1.00 88.56 88 ASN A O 1
ATOM 710 N N . ILE A 1 89 ? -15.887 0.097 13.933 1.00 87.50 89 ILE A N 1
ATOM 711 C CA . ILE A 1 89 ? -14.458 -0.005 14.249 1.00 87.50 89 ILE A CA 1
ATOM 712 C C . ILE A 1 89 ? -14.175 -1.245 15.103 1.00 87.50 89 ILE A C 1
ATOM 714 O O . ILE A 1 89 ? -13.215 -1.960 14.827 1.00 87.50 89 ILE A O 1
ATOM 718 N N . SER A 1 90 ? -14.989 -1.517 16.124 1.00 86.69 90 SER A N 1
ATOM 719 C CA . SER A 1 90 ? -14.757 -2.606 17.080 1.00 86.69 90 SER A CA 1
ATOM 720 C C . SER A 1 90 ? -14.884 -4.002 16.463 1.00 86.69 90 SER A C 1
ATOM 722 O O . SER A 1 90 ? -14.196 -4.908 16.918 1.00 86.69 90 SER A O 1
ATOM 724 N N . GLU A 1 91 ? -15.696 -4.199 15.419 1.00 83.62 91 GLU A N 1
ATOM 725 C CA . GLU A 1 91 ? -15.887 -5.529 14.811 1.00 83.62 91 GLU A CA 1
ATOM 726 C C . GLU A 1 91 ? -14.629 -6.107 14.142 1.00 83.62 91 GLU A C 1
ATOM 728 O O . GLU A 1 91 ? -14.397 -7.313 14.214 1.00 83.62 91 GLU A O 1
ATOM 733 N N . GLU A 1 92 ? -13.809 -5.266 13.505 1.00 78.62 92 GLU A N 1
ATOM 734 C CA . GLU A 1 92 ? -12.601 -5.703 12.782 1.00 78.62 92 GLU A CA 1
ATOM 735 C C . GLU A 1 92 ? -11.295 -5.320 13.497 1.00 78.62 92 GLU A C 1
ATOM 737 O O . GLU A 1 92 ? -10.196 -5.699 13.076 1.00 78.62 92 GLU A O 1
ATOM 742 N N . SER A 1 93 ? -11.384 -4.549 14.581 1.00 82.56 93 SER A N 1
ATOM 743 C CA . SER A 1 93 ? -10.213 -4.032 15.278 1.00 82.56 93 SER A CA 1
ATOM 744 C C . SER A 1 93 ? -9.537 -5.100 16.140 1.00 82.56 93 SER A C 1
ATOM 746 O O . SER A 1 93 ? -10.153 -5.783 16.948 1.00 82.56 93 SER A O 1
ATOM 748 N N . LEU A 1 94 ? -8.208 -5.175 16.037 1.00 84.88 94 LEU A N 1
ATOM 749 C CA . LEU A 1 94 ? -7.360 -5.942 16.960 1.00 84.88 94 LEU A CA 1
ATOM 750 C C . LEU A 1 94 ? -7.063 -5.180 18.267 1.00 84.88 94 LEU A C 1
ATOM 752 O O . LEU A 1 94 ? -6.282 -5.651 19.093 1.00 84.88 94 LEU A O 1
ATOM 756 N N . GLN A 1 95 ? -7.592 -3.963 18.414 1.00 88.06 95 GLN A N 1
ATOM 757 C CA . GLN A 1 95 ? -7.369 -3.090 19.565 1.00 88.06 95 GLN A CA 1
ATOM 758 C C . GLN A 1 95 ? -8.501 -3.219 20.583 1.00 88.06 95 GLN A C 1
ATOM 760 O O . GLN A 1 95 ? -9.624 -3.549 20.221 1.00 88.06 95 GLN A O 1
ATOM 765 N N . SER A 1 96 ? -8.217 -2.905 21.849 1.00 89.44 96 SER A N 1
ATOM 766 C CA . SER A 1 96 ? -9.246 -2.897 22.889 1.00 89.44 96 SER A CA 1
ATOM 767 C C . SER A 1 96 ? -10.256 -1.768 22.690 1.00 89.44 96 SER A C 1
ATOM 769 O O . SER A 1 96 ? -9.892 -0.674 22.244 1.00 89.44 96 SER A O 1
ATOM 771 N N . ASP A 1 97 ? -11.495 -2.001 23.125 1.00 87.19 97 ASP A N 1
ATOM 772 C CA . ASP A 1 97 ? -12.554 -0.986 23.123 1.00 87.19 97 ASP A CA 1
ATOM 773 C C . ASP A 1 97 ? -12.119 0.295 23.850 1.00 87.19 97 ASP A C 1
ATOM 775 O O . ASP A 1 97 ? -12.359 1.395 23.359 1.00 87.19 97 ASP A O 1
ATOM 779 N N . ASP A 1 98 ? -11.365 0.187 24.949 1.00 90.81 98 ASP A N 1
ATOM 780 C CA . ASP A 1 98 ? -10.812 1.349 25.662 1.00 90.81 98 ASP A CA 1
ATOM 781 C C . ASP A 1 98 ? -9.893 2.221 24.792 1.00 90.81 98 ASP A C 1
ATOM 783 O O . ASP A 1 98 ? -9.847 3.447 24.935 1.00 90.81 98 ASP A O 1
ATOM 787 N N . LEU A 1 99 ? -9.082 1.611 23.921 1.00 90.00 99 LEU A N 1
ATOM 788 C CA . LEU A 1 99 ? -8.231 2.372 23.008 1.00 90.00 99 LEU A CA 1
ATOM 789 C C . LEU A 1 99 ? -9.070 3.003 21.899 1.00 90.00 99 LEU A C 1
ATOM 791 O O . LEU A 1 99 ? -8.861 4.175 21.588 1.00 90.00 99 LEU A O 1
ATOM 795 N N . ILE A 1 100 ? -10.031 2.257 21.355 1.00 90.88 100 ILE A N 1
ATOM 796 C CA . ILE A 1 100 ? -10.949 2.742 20.320 1.00 90.88 100 ILE A CA 1
ATOM 797 C C . ILE A 1 100 ? -11.718 3.965 20.833 1.00 90.88 100 ILE A C 1
ATOM 799 O O . ILE A 1 100 ? -11.687 5.019 20.200 1.00 90.88 100 ILE A O 1
ATOM 803 N N . HIS A 1 101 ? -12.312 3.874 22.024 1.00 89.44 101 HIS A N 1
ATOM 804 C CA . HIS A 1 101 ? -13.023 4.978 22.668 1.00 89.44 101 HIS A CA 1
ATOM 805 C C . HIS A 1 101 ? -12.141 6.206 22.877 1.00 89.44 101 HIS A C 1
ATOM 807 O O . HIS A 1 101 ? -12.572 7.322 22.592 1.00 89.44 101 HIS A O 1
ATOM 813 N N . ARG A 1 102 ? -10.902 6.023 23.349 1.00 92.00 102 ARG A N 1
ATOM 814 C CA . ARG A 1 102 ? -9.979 7.147 23.560 1.00 92.00 102 ARG A CA 1
ATOM 815 C C . ARG A 1 102 ? -9.582 7.834 22.260 1.00 92.00 102 ARG A C 1
ATOM 817 O O . ARG A 1 102 ? -9.489 9.055 22.248 1.00 92.00 102 ARG A O 1
ATOM 824 N N . VAL A 1 103 ? -9.349 7.078 21.186 1.00 90.38 103 VAL A N 1
ATOM 825 C CA . VAL A 1 103 ? -9.037 7.656 19.870 1.00 90.38 103 VAL A CA 1
ATOM 826 C C . VAL A 1 103 ? -10.244 8.413 19.326 1.00 90.38 103 VAL A C 1
ATOM 828 O O . VAL A 1 103 ? -10.086 9.548 18.897 1.00 90.38 103 VAL A O 1
ATOM 831 N N . LEU A 1 104 ? -11.443 7.827 19.399 1.00 88.50 104 LEU A N 1
ATOM 832 C CA . LEU A 1 104 ? -12.674 8.473 18.939 1.00 88.50 104 LEU A CA 1
ATOM 833 C C . LEU A 1 104 ? -13.005 9.746 19.723 1.00 88.50 104 LEU A C 1
ATOM 835 O O . LEU A 1 104 ? -13.426 10.724 19.123 1.00 88.50 104 LEU A O 1
ATOM 839 N N . ALA A 1 105 ? -12.795 9.751 21.040 1.00 89.25 105 ALA A N 1
ATOM 840 C CA . ALA A 1 105 ? -13.024 10.925 21.882 1.00 89.25 105 ALA A CA 1
ATOM 841 C C . ALA A 1 105 ? -11.982 12.043 21.683 1.00 89.25 105 ALA A C 1
ATOM 843 O O . ALA A 1 105 ? -12.189 13.155 22.163 1.00 89.25 105 ALA A O 1
ATOM 844 N N . ALA A 1 106 ? -10.852 11.744 21.035 1.00 87.06 106 ALA A N 1
ATOM 845 C CA . ALA A 1 106 ? -9.792 12.706 20.745 1.00 87.06 106 ALA A CA 1
ATOM 846 C C . ALA A 1 106 ? -9.920 13.366 19.357 1.00 87.06 106 ALA A C 1
ATOM 848 O O . ALA A 1 106 ? -9.090 14.215 19.024 1.00 87.06 106 ALA A O 1
ATOM 849 N N . LEU A 1 107 ? -10.910 12.955 18.556 1.00 70.19 107 LEU A N 1
ATOM 850 C CA . LEU A 1 107 ? -11.271 13.552 17.264 1.00 70.19 107 LEU A CA 1
ATOM 851 C C . LEU A 1 107 ? -12.290 14.681 17.454 1.00 70.19 107 LEU A C 1
ATOM 853 O O . LEU A 1 107 ? -12.181 15.670 16.696 1.00 70.19 107 LEU A O 1
#

InterPro domains:
  IPR027417 P-loop containing nucleoside triphosphate hydrolase [G3DSA:3.40.50.300] (4-107)
  IPR027417 P-loop containing nucleoside triphosphate hydrolase [SSF52540] (5-95)

Mean predicted aligned error: 5.95 Å